Protein AF-A0A1I1LM48-F1 (afdb_monomer_lite)

Structure (mmCIF, N/CA/C/O backbone):
data_AF-A0A1I1LM48-F1
#
_entry.id   AF-A0A1I1LM48-F1
#
loop_
_atom_site.group_PDB
_atom_site.id
_atom_site.type_symbol
_atom_site.label_atom_id
_atom_site.label_alt_id
_atom_site.label_comp_id
_atom_site.label_asym_id
_atom_site.label_entity_id
_atom_site.label_seq_id
_atom_site.pdbx_PDB_ins_code
_atom_site.Cartn_x
_atom_site.Cartn_y
_atom_site.Cartn_z
_atom_site.occupancy
_atom_site.B_iso_or_equiv
_atom_site.auth_seq_id
_atom_site.auth_comp_id
_atom_site.auth_asym_id
_atom_site.auth_atom_id
_atom_site.pdbx_PDB_model_num
ATOM 1 N N . MET A 1 1 ? -2.235 -9.343 11.021 1.00 80.00 1 MET A N 1
ATOM 2 C CA . MET A 1 1 ? -2.253 -8.579 9.765 1.00 80.00 1 MET A CA 1
ATOM 3 C C . MET A 1 1 ? -3.681 -8.479 9.274 1.00 80.00 1 MET A C 1
ATOM 5 O O . MET A 1 1 ? -4.430 -9.445 9.394 1.00 80.00 1 MET A O 1
ATOM 9 N N . SER A 1 2 ? -4.066 -7.296 8.818 1.00 94.50 2 SER A N 1
ATOM 10 C CA . SER A 1 2 ? -5.350 -6.976 8.216 1.00 94.50 2 SER A CA 1
ATOM 11 C C . SER A 1 2 ? -5.421 -7.515 6.786 1.00 94.50 2 SER A C 1
ATOM 13 O O . SER A 1 2 ? -4.417 -7.603 6.084 1.00 94.50 2 SER A O 1
ATOM 15 N N . VAL A 1 3 ? -6.633 -7.806 6.305 1.00 96.56 3 VAL A N 1
ATOM 16 C CA . VAL A 1 3 ? -6.851 -8.188 4.894 1.00 96.56 3 VAL A CA 1
ATOM 17 C C . VAL A 1 3 ? -6.331 -7.098 3.946 1.00 96.56 3 VAL A C 1
ATOM 19 O O . VAL A 1 3 ? -5.834 -7.383 2.860 1.00 96.56 3 VAL A O 1
ATOM 22 N N . LYS A 1 4 ? -6.419 -5.830 4.363 1.00 96.88 4 LYS A N 1
ATOM 23 C CA . LYS A 1 4 ? -5.916 -4.683 3.602 1.00 96.88 4 LYS A CA 1
ATOM 24 C C . LYS A 1 4 ? -4.396 -4.694 3.481 1.00 96.88 4 LYS A C 1
ATOM 26 O O . LYS A 1 4 ? -3.901 -4.391 2.398 1.00 96.88 4 LYS A O 1
ATOM 31 N N . PHE A 1 5 ? -3.677 -5.080 4.536 1.00 97.94 5 PHE A N 1
ATOM 32 C CA . PHE A 1 5 ? -2.229 -5.259 4.476 1.00 97.94 5 PHE A CA 1
ATOM 33 C C . PHE A 1 5 ? -1.834 -6.282 3.402 1.00 97.94 5 PHE A C 1
ATOM 35 O O . PHE A 1 5 ? -1.028 -5.954 2.531 1.00 97.94 5 PHE A O 1
ATOM 42 N N . ASP A 1 6 ? -2.440 -7.473 3.412 1.00 98.00 6 ASP A N 1
ATOM 43 C CA . ASP A 1 6 ? -2.105 -8.534 2.451 1.00 98.00 6 ASP A CA 1
ATOM 44 C C . ASP A 1 6 ? -2.377 -8.087 1.004 1.00 98.00 6 ASP A C 1
ATOM 46 O O . ASP A 1 6 ? -1.532 -8.253 0.124 1.00 98.00 6 ASP A O 1
ATOM 50 N N . VAL A 1 7 ? -3.503 -7.400 0.772 1.00 98.31 7 VAL A N 1
ATOM 51 C CA . VAL A 1 7 ? -3.841 -6.825 -0.541 1.00 98.31 7 VAL A CA 1
ATOM 52 C C . VAL A 1 7 ? -2.803 -5.798 -1.001 1.00 98.31 7 VAL A C 1
ATOM 54 O O . VAL A 1 7 ? -2.419 -5.797 -2.170 1.00 98.31 7 VAL A O 1
ATOM 57 N N . PHE A 1 8 ? -2.345 -4.902 -0.123 1.00 98.31 8 PHE A N 1
ATOM 58 C CA . PHE A 1 8 ? -1.318 -3.929 -0.501 1.00 98.31 8 PHE A CA 1
ATOM 59 C C . PHE A 1 8 ? 0.026 -4.590 -0.776 1.00 98.31 8 PHE A C 1
ATOM 61 O O . PHE A 1 8 ? 0.679 -4.230 -1.753 1.00 98.31 8 PHE A O 1
ATOM 68 N N . ARG A 1 9 ? 0.420 -5.569 0.039 1.00 98.38 9 ARG A N 1
ATOM 69 C CA . ARG A 1 9 ? 1.657 -6.323 -0.154 1.00 98.38 9 ARG A CA 1
ATOM 70 C C . ARG A 1 9 ? 1.687 -6.993 -1.525 1.00 98.38 9 ARG A C 1
ATOM 72 O O . ARG A 1 9 ? 2.655 -6.807 -2.261 1.00 98.38 9 ARG A O 1
ATOM 79 N N . ASP A 1 10 ? 0.626 -7.712 -1.882 1.00 98.31 10 ASP A N 1
ATOM 80 C CA . ASP A 1 10 ? 0.539 -8.397 -3.172 1.00 98.31 10 ASP A CA 1
ATOM 81 C C . ASP A 1 10 ? 0.563 -7.405 -4.338 1.00 98.31 10 ASP A C 1
ATOM 83 O O . ASP A 1 10 ? 1.252 -7.631 -5.334 1.00 98.31 10 ASP A O 1
ATOM 87 N N . ARG A 1 11 ? -0.124 -6.265 -4.204 1.00 98.12 11 ARG A N 1
ATOM 88 C CA . ARG A 1 11 ? -0.101 -5.207 -5.225 1.00 98.12 11 ARG A CA 1
ATOM 89 C C . ARG A 1 11 ? 1.296 -4.614 -5.401 1.00 98.12 11 ARG A C 1
ATOM 91 O O . ARG A 1 11 ? 1.753 -4.517 -6.529 1.00 98.12 11 ARG A O 1
ATOM 98 N N . ILE A 1 12 ? 2.008 -4.286 -4.319 1.00 97.62 12 ILE A N 1
ATOM 99 C CA . ILE A 1 12 ? 3.367 -3.716 -4.398 1.00 97.62 12 ILE A CA 1
ATOM 100 C C . ILE A 1 12 ? 4.340 -4.692 -5.072 1.00 97.62 12 ILE A C 1
ATOM 102 O O . ILE A 1 12 ? 5.153 -4.280 -5.896 1.00 97.62 12 ILE A O 1
ATOM 106 N N . ILE A 1 13 ? 4.262 -5.987 -4.748 1.00 95.75 13 ILE A N 1
ATOM 107 C CA . ILE A 1 13 ? 5.152 -7.007 -5.326 1.00 95.75 13 ILE A CA 1
ATOM 108 C C . ILE A 1 13 ? 4.983 -7.091 -6.852 1.00 95.75 13 ILE A C 1
ATOM 110 O O . ILE A 1 13 ? 5.980 -7.221 -7.570 1.00 95.75 13 ILE A O 1
ATOM 114 N N . ASN A 1 14 ? 3.748 -6.971 -7.343 1.00 96.31 14 ASN A N 1
ATOM 115 C CA . ASN A 1 14 ? 3.410 -7.102 -8.763 1.00 96.31 14 ASN A CA 1
ATOM 116 C C . ASN A 1 14 ? 3.427 -5.777 -9.549 1.00 96.31 14 ASN A C 1
ATOM 118 O O . ASN A 1 14 ? 3.428 -5.813 -10.775 1.00 96.31 14 ASN A O 1
ATOM 122 N N . ALA A 1 15 ? 3.466 -4.636 -8.864 1.00 94.88 15 ALA A N 1
ATOM 123 C CA . ALA A 1 15 ? 3.459 -3.304 -9.464 1.00 94.88 15 ALA A CA 1
ATOM 124 C C . ALA A 1 15 ? 4.780 -2.947 -10.170 1.00 94.88 15 ALA A C 1
ATOM 126 O O . ALA A 1 15 ? 5.841 -3.501 -9.867 1.00 94.88 15 ALA A O 1
ATOM 127 N N . ASP A 1 16 ? 4.730 -1.978 -11.083 1.00 94.75 16 ASP A N 1
ATOM 128 C CA . ASP A 1 16 ? 5.912 -1.266 -11.582 1.00 94.75 16 ASP A CA 1
ATOM 129 C C . ASP A 1 16 ? 6.299 -0.082 -10.669 1.00 94.75 16 ASP A C 1
ATOM 131 O O . ASP A 1 16 ? 5.649 0.193 -9.659 1.00 94.75 16 ASP A O 1
ATOM 135 N N . THR A 1 17 ? 7.391 0.621 -10.982 1.00 92.56 17 THR A N 1
ATOM 136 C CA . THR A 1 17 ? 7.915 1.698 -10.124 1.00 92.56 17 THR A CA 1
ATOM 137 C C . THR A 1 17 ? 6.974 2.899 -9.999 1.00 92.56 17 THR A C 1
ATOM 139 O O . THR A 1 17 ? 6.939 3.531 -8.940 1.00 92.56 17 THR A O 1
ATOM 142 N N . GLU A 1 18 ? 6.194 3.220 -11.030 1.00 93.50 18 GLU A N 1
ATOM 143 C CA . GLU A 1 18 ? 5.228 4.320 -10.980 1.00 93.50 18 GLU A CA 1
ATOM 144 C C . GLU A 1 18 ? 3.978 3.912 -10.194 1.00 93.50 18 GLU A C 1
ATOM 146 O O . GLU A 1 18 ? 3.500 4.678 -9.351 1.00 93.50 18 GLU A O 1
ATOM 151 N N . GLU A 1 19 ? 3.500 2.679 -10.372 1.00 96.25 19 GLU A N 1
ATOM 152 C CA . GLU A 1 19 ? 2.378 2.132 -9.612 1.00 96.25 19 GLU A CA 1
ATOM 153 C C . GLU A 1 19 ? 2.711 2.01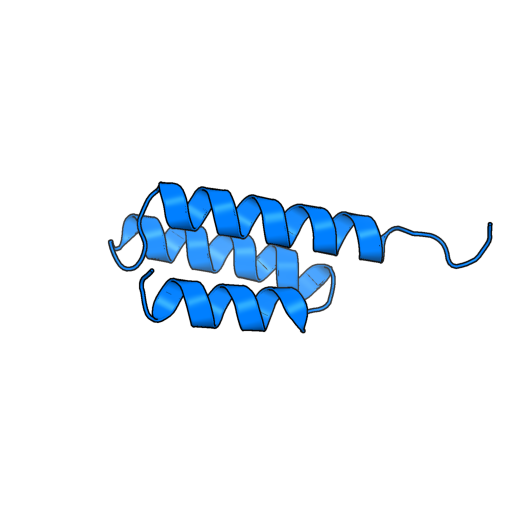9 -8.114 1.00 96.25 19 GLU A C 1
ATOM 155 O O . GLU A 1 19 ? 1.883 2.367 -7.268 1.00 96.25 19 GLU A O 1
ATOM 160 N N . VAL A 1 20 ? 3.944 1.652 -7.747 1.00 96.62 20 VAL A N 1
ATOM 161 C CA . VAL A 1 20 ? 4.375 1.632 -6.337 1.00 96.62 20 VAL A CA 1
ATOM 162 C C . VAL A 1 20 ? 4.268 3.013 -5.682 1.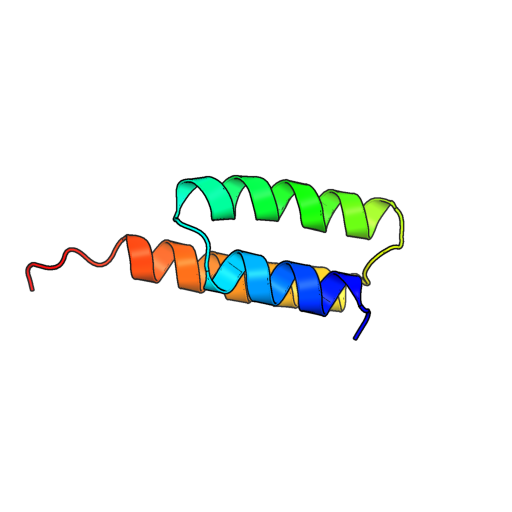00 96.62 20 VAL A C 1
ATOM 164 O O . VAL A 1 20 ? 3.820 3.113 -4.536 1.00 96.62 20 VAL A O 1
ATOM 167 N N . LYS A 1 21 ? 4.613 4.097 -6.390 1.00 95.81 21 LYS A N 1
ATOM 168 C CA . LYS A 1 21 ? 4.475 5.468 -5.856 1.00 95.81 21 LYS A CA 1
ATOM 169 C C . LYS A 1 21 ? 3.020 5.822 -5.554 1.00 95.81 21 LYS A C 1
ATOM 171 O O . LYS A 1 21 ? 2.759 6.558 -4.598 1.00 95.81 21 LYS 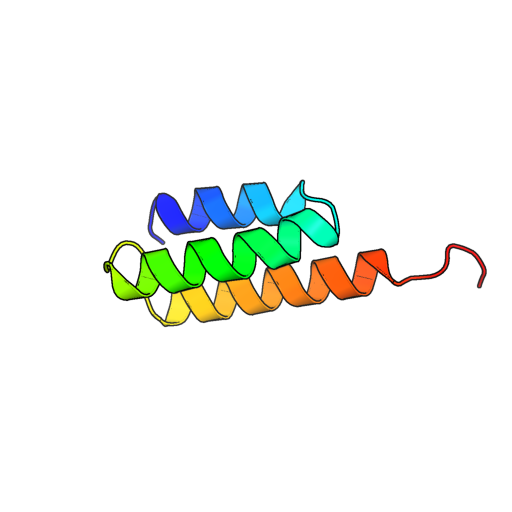A O 1
ATOM 176 N N . ASP A 1 22 ? 2.080 5.317 -6.348 1.00 97.94 22 ASP A N 1
ATOM 177 C CA . ASP A 1 22 ? 0.653 5.505 -6.099 1.00 97.94 22 ASP A CA 1
ATOM 178 C C . ASP A 1 22 ? 0.155 4.635 -4.934 1.00 97.94 22 ASP A C 1
ATOM 180 O O . ASP A 1 22 ? -0.519 5.133 -4.028 1.00 97.94 22 ASP A O 1
ATOM 184 N N . LEU A 1 23 ? 0.586 3.372 -4.866 1.00 98.19 23 LEU A N 1
ATOM 185 C CA . LEU A 1 23 ? 0.265 2.462 -3.760 1.00 98.19 23 LEU A CA 1
ATOM 186 C C . LEU A 1 23 ? 0.711 3.012 -2.399 1.00 98.19 23 LEU A C 1
ATOM 188 O O . LEU A 1 23 ? -0.041 2.894 -1.429 1.00 98.19 23 LEU A O 1
ATOM 192 N N . ILE A 1 24 ? 1.863 3.697 -2.334 1.00 98.06 24 ILE A N 1
ATOM 193 C CA . ILE A 1 24 ? 2.328 4.396 -1.122 1.00 98.06 24 ILE A CA 1
ATOM 194 C C . ILE A 1 24 ? 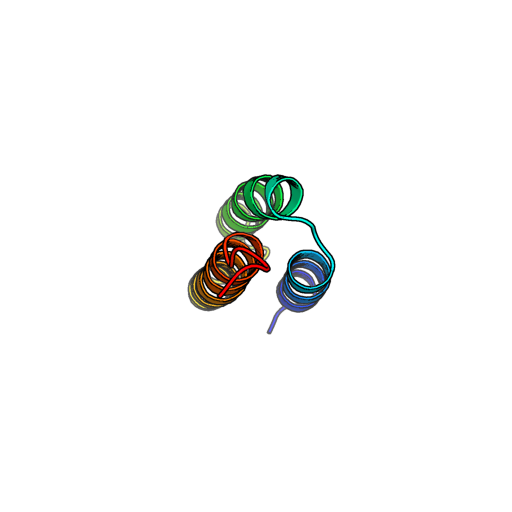1.301 5.412 -0.618 1.00 98.06 24 ILE A C 1
ATOM 196 O O . ILE A 1 24 ? 1.073 5.528 0.589 1.00 98.06 24 ILE A O 1
ATOM 200 N N . LYS A 1 25 ? 0.649 6.148 -1.520 1.00 98.19 25 LYS A N 1
ATOM 201 C CA . LYS A 1 25 ? -0.402 7.102 -1.143 1.00 98.19 25 LYS A CA 1
ATOM 202 C C . LYS A 1 25 ? -1.652 6.366 -0.657 1.00 98.19 25 LYS A C 1
ATOM 204 O O . LYS A 1 25 ? -2.226 6.757 0.360 1.00 98.19 25 LYS A O 1
ATOM 209 N N . GLN A 1 26 ? -2.037 5.281 -1.333 1.00 98.38 26 GLN A N 1
ATOM 210 C CA . GLN A 1 26 ? -3.241 4.511 -1.005 1.00 98.38 26 GLN A CA 1
ATOM 211 C C . GLN A 1 26 ? -3.171 3.850 0.381 1.00 98.38 26 GLN A C 1
ATOM 213 O O . GLN A 1 26 ? -4.134 3.937 1.151 1.00 98.38 26 GLN A O 1
ATOM 218 N N . PHE A 1 27 ? -2.051 3.214 0.745 1.00 98.19 27 PHE A N 1
ATOM 219 C CA . PHE A 1 27 ? -1.954 2.576 2.063 1.00 98.19 27 PHE A CA 1
ATOM 220 C C . PHE A 1 27 ? -1.784 3.602 3.196 1.00 98.19 27 PHE A C 1
ATOM 222 O O . PHE A 1 27 ? -2.325 3.403 4.281 1.00 98.19 27 PHE A O 1
ATOM 229 N N . ARG A 1 28 ? -1.148 4.760 2.941 1.00 98.19 28 ARG A N 1
ATOM 230 C CA . ARG A 1 28 ? -1.114 5.888 3.898 1.00 98.19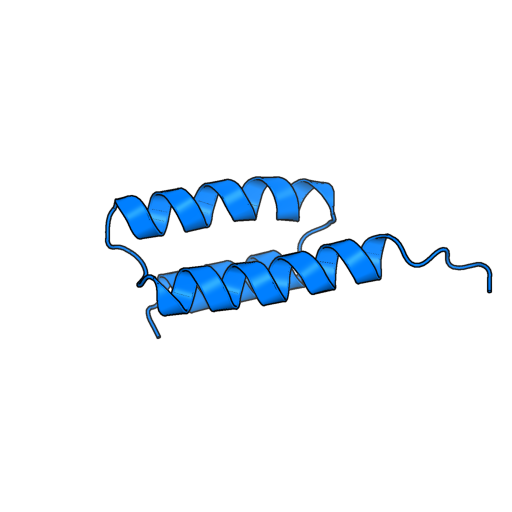 28 ARG A CA 1
ATOM 231 C C . ARG A 1 28 ? -2.516 6.386 4.237 1.00 98.19 28 ARG A C 1
ATOM 233 O O . ARG A 1 28 ? -2.827 6.613 5.406 1.00 98.19 28 ARG A O 1
ATOM 240 N N . GLN A 1 29 ? -3.365 6.532 3.221 1.00 98.38 29 GLN A N 1
ATOM 241 C CA . GLN A 1 29 ? -4.767 6.895 3.412 1.00 98.38 29 GLN A CA 1
ATOM 242 C C . GLN A 1 29 ? -5.532 5.793 4.156 1.00 98.38 29 GLN A C 1
ATOM 244 O O . GLN A 1 29 ? -6.300 6.085 5.065 1.00 98.38 29 GLN A O 1
ATOM 249 N N . SER A 1 30 ? -5.272 4.525 3.835 1.00 97.75 30 SER A N 1
ATOM 250 C CA . SER A 1 30 ? -5.889 3.387 4.532 1.00 97.75 30 SER A CA 1
ATOM 251 C C . SER A 1 30 ? -5.560 3.395 6.031 1.00 97.75 30 SER A C 1
ATOM 253 O O . SER A 1 30 ? -6.448 3.212 6.858 1.00 97.75 30 SER A O 1
ATOM 255 N N . ARG A 1 31 ? -4.320 3.730 6.412 1.00 98.12 31 ARG A N 1
ATOM 256 C CA . ARG A 1 31 ? -3.952 3.918 7.824 1.00 98.12 31 ARG A CA 1
ATOM 257 C C . ARG A 1 31 ? -4.731 5.064 8.475 1.00 98.12 31 ARG A C 1
ATOM 259 O O . ARG A 1 31 ? -5.207 4.927 9.594 1.00 98.12 31 ARG A O 1
ATOM 266 N N . GLN A 1 32 ? -4.886 6.196 7.783 1.00 97.62 32 GLN A N 1
ATOM 267 C CA . GLN A 1 32 ? -5.679 7.330 8.287 1.00 97.62 32 GLN A CA 1
ATOM 268 C C . GLN A 1 32 ? -7.154 6.966 8.510 1.00 97.62 32 GLN A C 1
ATOM 270 O O . GLN A 1 32 ? -7.774 7.496 9.428 1.00 97.62 32 GLN A O 1
ATOM 275 N N . ASN A 1 33 ? -7.688 6.042 7.711 1.00 97.69 33 ASN A N 1
ATOM 276 C CA . ASN A 1 33 ? -9.044 5.519 7.855 1.00 97.69 33 ASN A CA 1
ATOM 277 C C . ASN A 1 33 ? -9.170 4.429 8.936 1.00 97.69 33 ASN A C 1
ATOM 279 O O . ASN A 1 33 ? -10.284 4.028 9.260 1.00 97.69 33 ASN A O 1
ATOM 283 N N . GLY A 1 34 ? -8.053 3.937 9.484 1.00 97.62 34 GLY A N 1
ATOM 284 C CA . GLY A 1 34 ? -8.032 2.812 10.423 1.00 97.62 34 GLY A CA 1
ATOM 285 C C . GLY A 1 34 ? -8.155 1.433 9.764 1.00 97.62 34 GLY A C 1
ATOM 286 O O . GLY A 1 34 ? -8.383 0.450 10.463 1.00 97.62 34 GLY A O 1
ATOM 287 N N . ASP A 1 35 ? -7.998 1.344 8.440 1.00 98.12 35 ASP A N 1
ATOM 288 C CA . ASP A 1 35 ? -8.050 0.083 7.686 1.00 98.12 35 ASP A CA 1
ATOM 289 C C . ASP A 1 35 ? -6.800 -0.788 7.903 1.00 98.12 35 ASP A C 1
ATOM 291 O O . ASP A 1 35 ? -6.864 -2.011 7.766 1.00 98.12 35 ASP A O 1
ATOM 295 N N . ILE A 1 36 ? -5.664 -0.147 8.200 1.00 98.25 36 ILE A N 1
ATOM 296 C CA . ILE A 1 36 ? -4.386 -0.785 8.541 1.00 98.25 36 ILE A CA 1
ATOM 297 C C . ILE A 1 36 ? -3.749 -0.082 9.745 1.00 98.25 36 ILE A C 1
ATOM 299 O O . ILE A 1 36 ? -3.998 1.106 9.977 1.00 98.25 36 ILE A O 1
ATOM 303 N N . SER A 1 37 ? -2.919 -0.798 10.502 1.00 98.38 37 SER A N 1
ATOM 304 C CA . SER A 1 37 ? -2.174 -0.228 11.632 1.00 98.38 37 SER A CA 1
ATOM 305 C C . SER A 1 37 ? -0.959 0.601 11.184 1.00 98.38 37 SER A C 1
ATOM 307 O O . SER A 1 37 ? -0.560 0.589 10.020 1.00 98.38 37 SER A O 1
ATOM 309 N N . GLU A 1 38 ? -0.348 1.329 12.122 1.00 98.25 38 GLU A N 1
ATOM 310 C CA . GLU A 1 38 ? 0.924 2.031 11.894 1.00 98.25 38 GLU A CA 1
ATOM 311 C C . GLU A 1 38 ? 2.066 1.058 11.556 1.00 98.25 38 GLU A C 1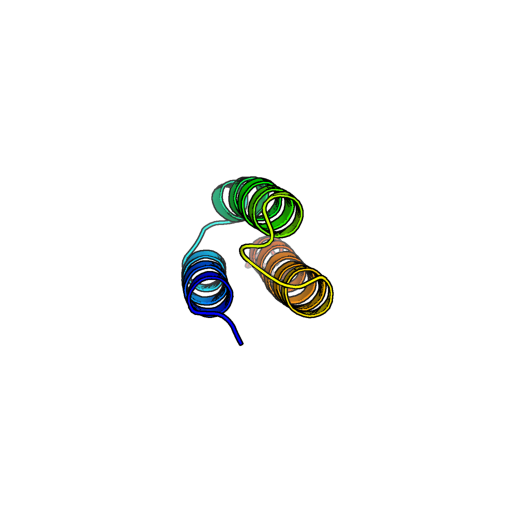
ATOM 313 O O . GLU A 1 38 ? 2.787 1.275 10.589 1.00 98.25 38 GLU A O 1
ATOM 318 N N . GLU A 1 39 ? 2.160 -0.070 12.264 1.00 98.38 39 GLU A N 1
ATOM 319 C CA . GLU A 1 39 ? 3.141 -1.130 11.980 1.00 98.38 39 GLU A CA 1
ATOM 320 C C . GLU A 1 39 ? 2.952 -1.732 10.574 1.00 98.38 39 GLU A C 1
ATOM 322 O O . GLU A 1 39 ? 3.915 -1.996 9.853 1.00 98.38 39 GLU A O 1
ATOM 327 N N . GLU A 1 40 ? 1.700 -1.915 10.144 1.00 98.25 40 GLU A N 1
ATOM 328 C CA . GLU A 1 40 ? 1.381 -2.378 8.790 1.00 98.25 40 GLU A CA 1
ATOM 329 C C . GLU A 1 40 ? 1.777 -1.346 7.727 1.00 98.25 40 GLU A C 1
ATOM 331 O O . GLU A 1 40 ? 2.288 -1.721 6.671 1.00 98.25 40 GLU A O 1
ATOM 336 N N . GLU A 1 41 ? 1.590 -0.052 8.000 1.00 98.50 41 GLU A N 1
ATOM 337 C CA . GLU A 1 41 ? 2.045 1.030 7.123 1.00 98.50 41 GLU A CA 1
ATOM 338 C C . GLU A 1 41 ? 3.575 1.038 6.975 1.00 98.50 41 GLU A C 1
ATOM 340 O O . GLU A 1 41 ? 4.078 1.184 5.859 1.00 98.50 41 GLU A O 1
ATOM 345 N N . GLU A 1 42 ? 4.323 0.882 8.070 1.00 98.25 42 GLU A N 1
ATOM 346 C CA . GLU A 1 42 ? 5.791 0.829 8.045 1.00 98.25 42 GLU A CA 1
ATOM 347 C C . GLU A 1 42 ? 6.303 -0.371 7.245 1.00 98.25 42 GLU A C 1
ATOM 349 O O . GLU A 1 42 ? 7.132 -0.211 6.349 1.00 98.25 42 GLU A O 1
ATOM 354 N N . ASN A 1 43 ? 5.727 -1.553 7.461 1.00 98.31 43 ASN A N 1
ATOM 355 C CA . ASN A 1 43 ? 6.101 -2.754 6.716 1.00 98.31 43 ASN A CA 1
ATOM 356 C C . ASN A 1 43 ? 5.821 -2.604 5.203 1.00 98.31 43 ASN A C 1
ATOM 358 O O . ASN A 1 43 ? 6.656 -2.954 4.365 1.00 98.31 43 ASN A O 1
ATOM 362 N N . LEU A 1 44 ? 4.686 -2.002 4.826 1.00 98.38 44 LEU A N 1
ATOM 363 C CA . LEU A 1 44 ? 4.379 -1.712 3.420 1.00 98.38 44 LEU A CA 1
ATOM 364 C C . LEU A 1 44 ? 5.335 -0.676 2.805 1.00 98.38 44 LEU A C 1
ATOM 366 O O . LEU A 1 44 ? 5.700 -0.826 1.636 1.00 98.38 44 LEU A O 1
ATOM 370 N N . LYS A 1 45 ? 5.790 0.334 3.565 1.00 98.12 45 LYS A N 1
ATOM 371 C CA . LYS A 1 45 ? 6.833 1.275 3.107 1.00 98.12 45 LYS A CA 1
ATOM 372 C C . LYS A 1 45 ? 8.142 0.550 2.814 1.00 98.12 45 LYS A C 1
ATOM 374 O O . LYS A 1 45 ? 8.723 0.781 1.757 1.00 98.12 45 LYS A O 1
ATOM 379 N N . ASP A 1 46 ? 8.566 -0.359 3.685 1.00 97.81 46 ASP A N 1
ATOM 380 C CA . ASP A 1 46 ? 9.809 -1.115 3.501 1.00 97.81 46 ASP A CA 1
ATOM 381 C C . ASP A 1 46 ? 9.765 -2.042 2.280 1.00 97.81 46 ASP A C 1
ATOM 383 O O . ASP A 1 46 ? 10.766 -2.231 1.584 1.00 97.81 46 ASP A O 1
ATOM 387 N N . ILE A 1 47 ? 8.610 -2.648 1.994 1.00 96.75 47 ILE A N 1
ATOM 388 C CA . ILE A 1 47 ? 8.423 -3.458 0.782 1.00 96.75 47 ILE A CA 1
ATOM 389 C C . ILE A 1 47 ? 8.429 -2.558 -0.463 1.00 96.75 47 ILE A C 1
ATOM 391 O O . ILE A 1 47 ? 9.092 -2.878 -1.451 1.00 96.75 47 ILE A O 1
ATOM 395 N N . ALA A 1 48 ? 7.738 -1.416 -0.408 1.00 96.69 48 ALA A N 1
ATOM 396 C CA . ALA A 1 48 ? 7.677 -0.457 -1.507 1.00 96.69 48 ALA A CA 1
ATOM 397 C C . ALA A 1 48 ? 9.052 0.135 -1.848 1.00 96.69 48 ALA A C 1
ATOM 399 O O . ALA A 1 48 ? 9.402 0.219 -3.023 1.00 96.69 48 ALA A O 1
ATOM 400 N N . HIS A 1 49 ? 9.858 0.499 -0.848 1.00 95.12 49 HIS A N 1
ATOM 401 C CA . HIS A 1 49 ? 11.206 1.027 -1.071 1.00 95.12 49 HIS A CA 1
ATOM 402 C C . HIS A 1 49 ? 12.114 0.002 -1.749 1.00 95.12 49 HIS A C 1
ATOM 404 O O . HIS A 1 49 ? 12.700 0.317 -2.780 1.00 95.12 49 HIS A O 1
ATOM 410 N N . ARG A 1 50 ? 12.137 -1.249 -1.269 1.00 94.00 50 ARG A N 1
ATOM 411 C CA . ARG A 1 50 ? 12.912 -2.326 -1.910 1.00 94.00 50 ARG A CA 1
ATOM 412 C C . ARG A 1 50 ? 12.501 -2.564 -3.362 1.00 94.00 50 ARG A C 1
ATOM 414 O O . ARG A 1 50 ? 13.343 -2.820 -4.216 1.00 94.00 50 ARG A O 1
ATOM 421 N N . LYS A 1 51 ? 11.203 -2.467 -3.661 1.00 92.25 51 LYS A N 1
ATOM 422 C CA . LYS A 1 51 ? 10.685 -2.598 -5.027 1.00 92.25 51 LYS A CA 1
ATOM 423 C C . LYS A 1 51 ? 11.127 -1.438 -5.926 1.00 92.25 51 LYS A C 1
ATOM 425 O O . LYS A 1 51 ? 11.484 -1.672 -7.077 1.00 92.25 51 LYS A O 1
ATOM 430 N N . LEU A 1 52 ? 11.123 -0.209 -5.407 1.00 91.75 52 LEU A N 1
ATOM 431 C CA . LEU A 1 52 ? 11.631 0.961 -6.127 1.00 91.75 52 LEU A CA 1
ATOM 432 C C . LEU A 1 52 ? 13.140 0.860 -6.363 1.00 91.75 52 LEU A C 1
ATOM 434 O O . LEU A 1 52 ? 13.597 1.199 -7.446 1.00 91.75 52 LEU A O 1
ATOM 438 N N . GLU A 1 53 ? 13.907 0.373 -5.390 1.00 88.81 53 GLU A N 1
ATOM 439 C CA . GLU A 1 53 ? 15.351 0.149 -5.526 1.00 88.81 53 GLU A CA 1
ATOM 440 C C . GLU A 1 53 ? 15.665 -0.920 -6.580 1.00 88.81 53 GLU A C 1
ATOM 442 O O . GLU A 1 53 ? 16.452 -0.654 -7.481 1.00 88.81 53 GLU A O 1
ATOM 447 N N . SER A 1 54 ? 14.980 -2.068 -6.550 1.00 77.44 54 SER A N 1
ATOM 448 C CA . SER A 1 54 ? 15.148 -3.133 -7.553 1.00 77.44 54 SER A CA 1
ATOM 449 C C . SER A 1 54 ? 14.744 -2.697 -8.969 1.00 77.44 54 SER A C 1
ATOM 451 O O . SER A 1 54 ? 15.324 -3.146 -9.951 1.00 77.44 54 SER A O 1
ATOM 453 N N . GLY A 1 55 ? 13.779 -1.782 -9.101 1.00 66.00 55 GLY A N 1
ATOM 454 C CA . GLY A 1 55 ? 13.423 -1.184 -10.393 1.00 66.00 55 GLY A CA 1
ATOM 455 C C . GLY A 1 55 ? 14.420 -0.138 -10.913 1.00 66.00 55 GLY A C 1
ATOM 456 O O . GLY A 1 55 ? 14.294 0.281 -12.060 1.00 66.00 55 GLY A O 1
ATOM 457 N N . ASN A 1 56 ? 15.378 0.295 -10.084 1.00 59.31 56 ASN A N 1
ATOM 458 C CA . ASN A 1 56 ? 16.464 1.208 -10.453 1.00 59.31 56 ASN A CA 1
ATOM 459 C C . ASN A 1 56 ? 17.800 0.480 -10.688 1.00 59.31 56 ASN A C 1
ATOM 461 O O . ASN A 1 56 ? 18.789 1.139 -11.013 1.00 59.31 56 ASN A O 1
ATOM 465 N N . GLU A 1 57 ? 17.853 -0.846 -10.527 1.00 55.59 57 GLU A N 1
ATOM 466 C CA . GLU A 1 57 ? 19.018 -1.633 -10.928 1.00 55.59 57 GLU A CA 1
ATOM 467 C C . GLU A 1 57 ? 19.093 -1.630 -12.461 1.00 55.59 57 GLU A C 1
ATOM 469 O O . GLU A 1 57 ? 18.319 -2.295 -13.152 1.00 55.59 57 GLU A O 1
ATOM 474 N N . ASP A 1 58 ? 20.001 -0.809 -12.992 1.00 52.34 58 ASP A N 1
ATOM 475 C CA . ASP A 1 58 ? 20.419 -0.841 -14.390 1.00 52.34 58 ASP A CA 1
ATOM 476 C C . ASP A 1 58 ? 20.758 -2.299 -14.760 1.00 52.34 58 ASP A C 1
ATOM 478 O O . ASP A 1 58 ? 21.615 -2.898 -14.105 1.00 52.34 58 ASP A O 1
ATOM 482 N N . PRO A 1 59 ? 20.137 -2.900 -15.794 1.00 53.56 59 PRO A N 1
ATOM 483 C CA . PRO A 1 59 ? 20.481 -4.248 -16.251 1.00 53.56 59 PRO A CA 1
ATOM 484 C C . PRO A 1 59 ? 21.907 -4.362 -16.840 1.00 53.56 59 PRO A C 1
ATOM 486 O O . PRO A 1 59 ? 22.253 -5.398 -17.408 1.00 53.56 59 PRO A O 1
ATOM 489 N N . SER A 1 60 ? 22.734 -3.319 -16.714 1.00 52.84 60 SER A N 1
ATOM 490 C CA . SER A 1 60 ? 24.103 -3.217 -17.215 1.00 52.84 60 SER A CA 1
ATOM 491 C C . SER A 1 60 ? 25.110 -3.023 -16.066 1.00 52.84 60 SER A C 1
ATOM 493 O O . SER A 1 60 ? 25.634 -1.930 -15.853 1.00 52.84 60 SER A O 1
ATOM 495 N N . SER A 1 61 ? 25.427 -4.074 -15.309 1.00 43.88 61 SER A N 1
ATOM 496 C CA . SER A 1 61 ? 26.655 -4.152 -14.490 1.00 43.88 61 SER A CA 1
ATOM 497 C C . SER A 1 61 ? 27.170 -5.579 -14.409 1.00 43.88 61 SER A C 1
ATOM 499 O O . SER A 1 61 ? 26.339 -6.495 -14.224 1.00 43.88 61 SER A O 1
#

Radius of gyration: 12.09 Å; chains: 1; bounding box: 36×16×29 Å

pLDDT: mean 91.46, std 13.89, range [43.88, 98.5]

Sequence (61 aa):
MSVKFDVFRDRIINADTEEVKDLIKQFRQSRQNGDISEEEEENLKDIAHRKLESGNEDPSS

Foldseek 3Di:
DAPVLVVLLVCLVPDALVSLVVSLVVVVVCCVVVRDDPVSNVVSVVSSVVRNVVNPPDPPD

Secondary structure (DSSP, 8-state):
--HHHHHHHHHHHH--HHHHHHHHHHHHHHHHTTSS-HHHHHHHHHHHHHHHHHTT--S--

Organism: NCBI:txid753702